Protein AF-A0A3B8KXS0-F1 (afdb_monomer_lite)

Structure (mmCIF, N/CA/C/O backbone):
data_AF-A0A3B8KXS0-F1
#
_entry.id   AF-A0A3B8KXS0-F1
#
loop_
_atom_site.group_PDB
_atom_site.id
_atom_site.type_symbol
_atom_site.label_atom_id
_atom_site.label_alt_id
_atom_site.label_comp_id
_atom_site.label_asym_id
_atom_site.label_entity_id
_atom_site.label_seq_id
_atom_site.pdbx_PDB_ins_code
_atom_site.Cartn_x
_atom_site.Cartn_y
_atom_site.Cartn_z
_atom_site.occupancy
_atom_site.B_iso_or_equiv
_atom_site.auth_seq_id
_atom_site.auth_comp_id
_atom_site.auth_asym_id
_atom_site.auth_atom_id
_atom_site.pdbx_PDB_model_num
ATOM 1 N N . VAL A 1 1 ? 31.595 -4.410 1.572 1.00 82.81 1 VAL A N 1
ATOM 2 C CA . VAL A 1 1 ? 30.441 -3.629 1.056 1.00 82.81 1 VAL A CA 1
ATOM 3 C C . VAL A 1 1 ? 29.224 -4.517 0.814 1.00 82.81 1 VAL A C 1
ATOM 5 O O . VAL A 1 1 ? 28.195 -4.257 1.416 1.00 82.81 1 VAL A O 1
ATOM 8 N N . TRP A 1 2 ? 29.348 -5.603 0.040 1.00 89.56 2 TRP A N 1
ATOM 9 C CA . TRP A 1 2 ? 28.237 -6.516 -0.276 1.00 89.56 2 TRP A CA 1
ATOM 10 C C . TRP A 1 2 ? 27.502 -7.089 0.950 1.00 89.56 2 TRP A C 1
ATOM 12 O O . TRP A 1 2 ? 26.295 -6.921 1.080 1.00 89.56 2 TRP A O 1
ATOM 22 N N . THR A 1 3 ? 28.224 -7.677 1.910 1.00 90.31 3 THR A N 1
ATOM 23 C CA . THR A 1 3 ? 27.622 -8.235 3.137 1.00 90.31 3 THR A CA 1
ATOM 24 C C . THR A 1 3 ? 26.913 -7.172 3.978 1.00 90.31 3 THR A C 1
ATOM 26 O O . THR A 1 3 ? 25.865 -7.437 4.553 1.00 90.31 3 THR A O 1
ATOM 29 N N . PHE A 1 4 ? 27.449 -5.948 4.009 1.00 91.38 4 PHE A N 1
ATOM 30 C CA . PHE A 1 4 ? 26.842 -4.831 4.731 1.00 91.38 4 PHE A CA 1
ATOM 31 C C . PHE A 1 4 ? 25.556 -4.350 4.041 1.00 91.38 4 PHE A C 1
ATOM 33 O O . PHE A 1 4 ? 24.565 -4.108 4.718 1.00 91.38 4 PHE A O 1
ATOM 40 N N . MET A 1 5 ? 25.530 -4.295 2.702 1.00 92.50 5 MET A N 1
ATOM 41 C CA . MET A 1 5 ? 24.306 -4.022 1.935 1.00 92.50 5 MET A CA 1
ATOM 42 C C . MET A 1 5 ? 23.230 -5.082 2.184 1.00 92.50 5 MET A C 1
ATOM 44 O O . MET A 1 5 ? 22.099 -4.720 2.489 1.00 92.50 5 MET A O 1
ATOM 48 N N . LEU A 1 6 ? 23.582 -6.373 2.133 1.00 91.25 6 LEU A N 1
ATOM 49 C CA . LEU A 1 6 ? 22.639 -7.454 2.437 1.00 91.25 6 LEU A CA 1
ATOM 50 C C . LEU A 1 6 ? 22.107 -7.363 3.872 1.00 91.25 6 LEU A C 1
ATOM 52 O O . LEU A 1 6 ? 20.910 -7.543 4.091 1.00 91.25 6 LEU A O 1
ATOM 56 N N . MET A 1 7 ? 22.973 -7.036 4.835 1.00 93.94 7 MET A N 1
ATOM 57 C CA . MET A 1 7 ? 22.578 -6.851 6.231 1.00 93.94 7 MET A CA 1
ATOM 58 C C . MET A 1 7 ? 21.591 -5.689 6.382 1.00 93.94 7 MET A C 1
ATOM 60 O O . MET A 1 7 ? 20.565 -5.852 7.035 1.00 93.94 7 MET A O 1
ATOM 64 N N . VAL A 1 8 ? 21.852 -4.546 5.739 1.00 92.50 8 VAL A N 1
ATOM 65 C CA . VAL A 1 8 ? 20.949 -3.384 5.758 1.00 92.50 8 VAL A CA 1
ATOM 66 C C . VAL A 1 8 ? 19.615 -3.706 5.080 1.00 92.50 8 VAL A C 1
ATOM 68 O O . VAL A 1 8 ? 18.565 -3.399 5.640 1.00 92.50 8 VAL A O 1
ATOM 71 N N . SER A 1 9 ? 19.623 -4.371 3.921 1.00 89.62 9 SER A N 1
ATOM 72 C CA . SER A 1 9 ? 18.391 -4.802 3.251 1.00 89.62 9 SER A CA 1
ATOM 73 C C . SER A 1 9 ? 17.578 -5.747 4.133 1.00 89.62 9 SER A C 1
ATOM 75 O O . SER A 1 9 ? 16.384 -5.529 4.313 1.00 89.62 9 SER A O 1
ATOM 77 N N . PHE A 1 10 ? 18.208 -6.748 4.749 1.00 91.06 10 PHE A N 1
ATOM 78 C CA . PHE A 1 10 ? 17.523 -7.648 5.676 1.00 91.06 10 PHE A CA 1
ATOM 79 C C . PHE A 1 10 ? 16.919 -6.889 6.865 1.00 91.06 10 PHE A C 1
ATOM 81 O O . PHE A 1 10 ? 15.751 -7.092 7.194 1.00 91.06 10 PHE A O 1
ATOM 88 N N . LEU A 1 11 ? 17.681 -5.966 7.459 1.00 91.25 11 LEU A N 1
ATOM 89 C CA . LEU A 1 11 ? 17.246 -5.185 8.616 1.00 91.25 11 LEU A CA 1
ATOM 90 C C . LEU A 1 11 ? 16.083 -4.234 8.298 1.00 91.25 11 LEU A C 1
ATOM 92 O O . LEU A 1 11 ? 15.313 -3.911 9.193 1.00 91.25 11 LEU A O 1
ATOM 96 N N . VAL A 1 12 ? 15.935 -3.802 7.042 1.00 90.50 12 VAL A N 1
ATOM 97 C CA . VAL A 1 12 ? 14.801 -2.980 6.588 1.00 90.50 12 VAL A CA 1
ATOM 98 C C . VAL A 1 12 ? 13.600 -3.847 6.203 1.00 90.50 12 VAL A C 1
ATOM 100 O O . VAL A 1 12 ? 12.474 -3.553 6.604 1.00 90.50 12 VAL A O 1
ATOM 103 N N . LEU A 1 13 ? 13.813 -4.926 5.442 1.00 88.50 13 LEU A N 1
ATOM 104 C CA . LEU A 1 13 ? 12.720 -5.757 4.932 1.00 88.50 13 LEU A CA 1
ATOM 105 C C . LEU A 1 13 ? 12.057 -6.600 6.027 1.00 88.50 13 LEU A C 1
ATOM 107 O O . LEU A 1 13 ? 10.831 -6.711 6.035 1.00 88.50 13 LEU A O 1
ATOM 111 N N . ALA A 1 14 ? 12.837 -7.177 6.947 1.00 86.81 14 ALA A N 1
ATOM 112 C CA . ALA A 1 14 ? 12.318 -8.054 7.995 1.00 86.81 14 ALA A CA 1
ATOM 113 C C . ALA A 1 14 ? 11.264 -7.367 8.891 1.00 86.81 14 ALA A C 1
ATOM 115 O O . ALA A 1 14 ? 10.142 -7.876 8.968 1.00 86.81 14 ALA A O 1
ATOM 116 N N . PRO A 1 15 ? 11.534 -6.205 9.522 1.00 91.69 15 PRO A N 1
ATOM 117 C CA . PRO A 1 15 ? 10.524 -5.532 10.335 1.00 91.69 15 PRO A CA 1
ATOM 118 C C . PRO A 1 15 ? 9.369 -4.994 9.489 1.00 91.69 15 PRO A C 1
ATOM 120 O O . PRO A 1 15 ? 8.226 -5.032 9.938 1.00 91.69 15 PRO A O 1
ATOM 123 N N . ASN A 1 16 ? 9.630 -4.543 8.257 1.00 88.12 16 ASN A N 1
ATOM 124 C CA . ASN A 1 16 ? 8.582 -4.034 7.377 1.00 88.12 16 ASN A CA 1
ATOM 125 C C . ASN A 1 16 ? 7.547 -5.118 7.026 1.00 88.12 16 ASN A C 1
ATOM 127 O O . ASN A 1 16 ? 6.341 -4.862 7.064 1.00 88.12 16 ASN A O 1
ATOM 131 N N . ALA A 1 17 ? 8.006 -6.337 6.726 1.00 83.94 17 ALA A N 1
ATOM 132 C CA . ALA A 1 17 ? 7.131 -7.467 6.426 1.00 83.94 17 ALA A CA 1
ATOM 133 C C . ALA A 1 17 ? 6.269 -7.863 7.638 1.00 83.94 17 ALA A C 1
ATOM 135 O O . ALA A 1 17 ? 5.057 -8.048 7.493 1.00 83.94 17 ALA A O 1
ATOM 136 N N . VAL A 1 18 ? 6.870 -7.927 8.833 1.00 86.88 18 VAL A N 1
ATOM 137 C CA . VAL A 1 18 ? 6.159 -8.253 10.083 1.00 86.88 18 VAL A CA 1
ATOM 138 C C . VAL A 1 18 ? 5.119 -7.182 10.412 1.00 86.88 18 VAL A C 1
ATOM 140 O O . VAL A 1 18 ? 3.944 -7.498 10.608 1.00 86.88 18 VAL A O 1
ATOM 143 N N . PHE A 1 19 ? 5.520 -5.910 10.392 1.00 87.38 19 PHE A N 1
ATOM 144 C CA . PHE A 1 19 ? 4.642 -4.795 10.741 1.00 87.38 19 PHE A CA 1
ATOM 145 C C . PHE A 1 19 ? 3.442 -4.686 9.794 1.00 87.38 19 PHE A C 1
ATOM 147 O O . PHE A 1 19 ? 2.312 -4.477 10.236 1.00 87.38 19 PHE A O 1
ATOM 154 N N . THR A 1 20 ? 3.663 -4.885 8.491 1.00 85.69 20 THR A N 1
ATOM 155 C CA . THR A 1 20 ? 2.591 -4.836 7.487 1.00 85.69 20 THR A CA 1
ATOM 156 C C . THR A 1 20 ? 1.566 -5.952 7.704 1.00 85.69 20 THR A C 1
ATOM 158 O O . THR A 1 20 ? 0.360 -5.691 7.676 1.00 85.69 20 THR A O 1
ATOM 161 N N . GLY A 1 21 ? 2.024 -7.182 7.971 1.00 85.06 21 GLY A N 1
ATOM 162 C CA . GLY A 1 21 ? 1.142 -8.325 8.230 1.00 85.06 21 GLY A CA 1
ATOM 163 C C . GLY A 1 21 ? 0.294 -8.150 9.494 1.00 85.06 21 GLY A C 1
ATOM 164 O O . GLY A 1 21 ? -0.918 -8.398 9.479 1.00 85.06 21 GLY A O 1
ATOM 165 N N . GLU A 1 22 ? 0.897 -7.652 10.575 1.00 85.81 22 GLU A N 1
ATOM 166 C CA . GLU A 1 22 ? 0.162 -7.334 11.803 1.00 85.81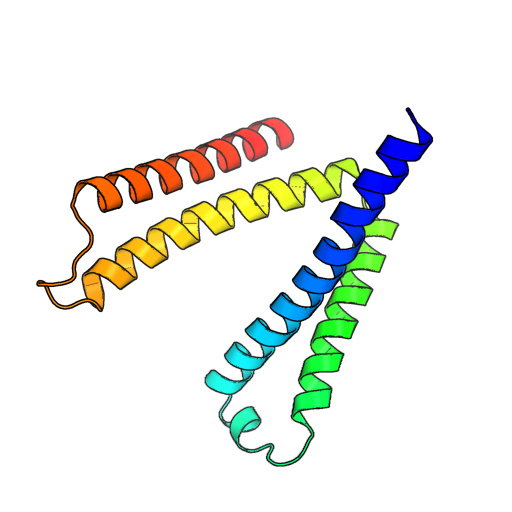 22 GLU A CA 1
ATOM 167 C C . GLU A 1 22 ? -0.849 -6.200 11.589 1.00 85.81 22 GLU A C 1
ATOM 169 O O . GLU A 1 22 ? -2.001 -6.303 12.017 1.00 85.81 22 GLU A O 1
ATOM 174 N N . GLN A 1 23 ? -0.453 -5.124 10.903 1.00 86.94 23 GLN A N 1
ATOM 175 C CA . GLN A 1 23 ? -1.312 -3.961 10.689 1.00 86.94 23 GLN A CA 1
ATOM 176 C C . GLN A 1 23 ? -2.534 -4.294 9.823 1.00 86.94 23 GLN A C 1
ATOM 178 O O . GLN A 1 23 ? -3.637 -3.833 10.125 1.00 86.94 23 GLN A O 1
ATOM 183 N N . ILE A 1 24 ? -2.359 -5.119 8.785 1.00 85.94 24 ILE A N 1
ATOM 184 C CA . ILE A 1 24 ? -3.459 -5.654 7.971 1.00 85.94 24 ILE A CA 1
ATOM 185 C C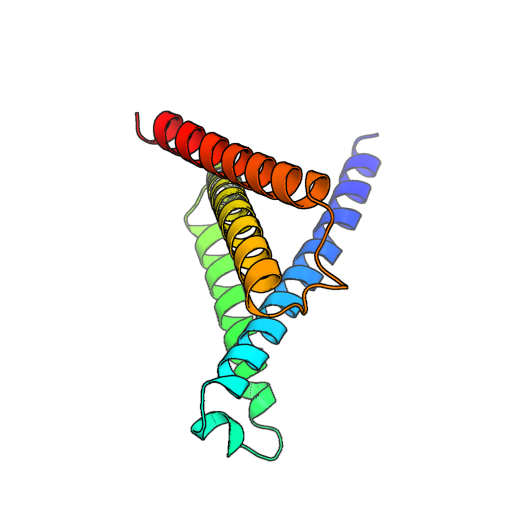 . ILE A 1 24 ? -4.410 -6.460 8.852 1.00 85.94 24 ILE A C 1
ATOM 187 O O . ILE A 1 24 ? -5.598 -6.145 8.915 1.00 85.94 24 ILE A O 1
ATOM 191 N N . SER A 1 25 ? -3.890 -7.439 9.592 1.00 84.69 25 SER A N 1
ATOM 192 C CA . SER A 1 25 ? -4.720 -8.337 10.400 1.00 84.69 25 SER A CA 1
ATOM 193 C C . SER A 1 25 ? -5.553 -7.567 11.428 1.00 84.69 25 SER A C 1
ATOM 195 O O . SER A 1 25 ? -6.748 -7.827 11.573 1.00 84.69 25 SER A O 1
ATOM 197 N N . ARG A 1 26 ? -4.966 -6.554 12.081 1.00 83.25 26 ARG A N 1
ATOM 198 C CA . ARG A 1 26 ? -5.676 -5.690 13.041 1.00 83.25 26 ARG A CA 1
ATOM 199 C C . ARG A 1 26 ? -6.746 -4.831 12.367 1.00 83.25 26 ARG A C 1
ATOM 201 O O . ARG A 1 26 ? -7.905 -4.908 12.758 1.00 83.25 26 ARG A O 1
ATOM 208 N N . ARG A 1 27 ? -6.392 -4.087 11.309 1.00 85.38 27 ARG A N 1
ATOM 209 C CA . ARG A 1 27 ? -7.336 -3.197 10.604 1.00 85.38 27 ARG A CA 1
ATOM 210 C C . ARG A 1 27 ? -8.545 -3.952 10.057 1.00 85.38 27 ARG A C 1
ATOM 212 O O . ARG A 1 27 ? -9.671 -3.487 10.201 1.00 85.38 27 ARG A O 1
ATOM 219 N N . TRP A 1 28 ? -8.328 -5.118 9.452 1.00 83.44 28 TRP A N 1
ATOM 220 C CA . TRP A 1 28 ? -9.425 -5.937 8.938 1.00 83.44 28 TRP A CA 1
ATOM 221 C C . TRP A 1 28 ? -10.271 -6.537 10.062 1.00 83.44 28 TRP A C 1
ATOM 223 O O . TRP A 1 28 ? -11.495 -6.559 9.942 1.00 83.44 28 TRP A O 1
ATOM 233 N N . THR A 1 29 ? -9.654 -6.948 11.175 1.00 83.44 29 THR A N 1
ATOM 234 C CA . THR A 1 29 ? -10.392 -7.403 12.365 1.00 83.44 29 THR A CA 1
ATOM 235 C C . THR A 1 29 ? -11.305 -6.297 12.904 1.00 83.44 29 THR A C 1
ATOM 237 O O . THR A 1 29 ? -12.482 -6.562 13.142 1.00 83.44 29 THR A O 1
ATOM 240 N N . ASP A 1 30 ? -10.821 -5.056 13.013 1.00 80.75 30 ASP A N 1
ATOM 241 C CA . ASP A 1 30 ? -11.616 -3.912 13.490 1.00 80.75 30 ASP A CA 1
ATOM 242 C C . ASP A 1 30 ? -12.789 -3.573 12.553 1.00 80.75 30 ASP A C 1
ATOM 244 O O . ASP A 1 30 ? -13.906 -3.296 13.006 1.00 80.75 30 ASP A O 1
ATOM 248 N N . VAL A 1 31 ? -12.566 -3.634 11.235 1.00 83.81 31 VAL A N 1
ATOM 249 C CA . VAL A 1 31 ? -13.615 -3.421 10.222 1.00 83.81 31 VAL A CA 1
ATOM 250 C C . VAL A 1 31 ? -14.691 -4.503 10.324 1.00 83.81 31 VAL A C 1
ATOM 252 O O . VAL A 1 31 ? -15.882 -4.187 10.390 1.00 83.81 31 VAL A O 1
ATOM 255 N N . ILE A 1 32 ? -14.289 -5.774 10.404 1.00 81.88 32 ILE A N 1
ATOM 256 C CA . ILE A 1 32 ? -15.212 -6.908 10.551 1.00 81.88 32 ILE A CA 1
ATOM 257 C C . ILE A 1 32 ? -15.993 -6.795 11.865 1.00 81.88 32 ILE A C 1
ATOM 259 O O . ILE A 1 32 ? -17.206 -7.012 11.878 1.00 81.88 32 ILE A O 1
ATOM 263 N N . TRP A 1 33 ? -15.329 -6.398 12.951 1.00 74.62 33 TRP A N 1
ATOM 264 C CA . TRP A 1 33 ? -15.956 -6.193 14.256 1.00 74.62 33 TRP A CA 1
ATOM 265 C C . TRP A 1 33 ? -16.985 -5.054 14.251 1.00 74.62 33 TRP A C 1
ATOM 267 O O . TRP A 1 33 ? -18.037 -5.148 14.887 1.00 74.62 33 TRP A O 1
ATOM 277 N N . THR A 1 34 ? -16.709 -3.978 13.513 1.00 75.56 34 THR A N 1
ATOM 278 C CA . THR A 1 34 ? -17.597 -2.810 13.425 1.00 75.56 34 THR A CA 1
ATOM 279 C C . THR A 1 34 ? -18.826 -3.084 12.559 1.00 75.56 34 THR A C 1
ATOM 281 O O . THR A 1 34 ? -19.918 -2.629 12.897 1.00 75.56 34 THR A O 1
ATOM 284 N N . ILE A 1 35 ? -18.668 -3.843 11.472 1.00 77.75 35 ILE A N 1
ATOM 285 C CA . ILE A 1 35 ? -19.734 -4.106 10.492 1.00 77.75 35 ILE A CA 1
ATOM 286 C C . ILE A 1 35 ? -20.632 -5.278 10.914 1.00 77.75 35 ILE A C 1
ATOM 288 O O . ILE A 1 35 ? -21.827 -5.278 10.622 1.00 77.75 35 ILE A O 1
ATOM 292 N N . SER A 1 36 ? -20.089 -6.291 11.595 1.00 72.00 36 SER A N 1
ATOM 293 C CA . SER A 1 36 ? -20.826 -7.517 11.902 1.00 72.00 36 SER A CA 1
ATOM 294 C C . SER A 1 36 ? -21.479 -7.477 13.294 1.00 72.00 36 SER A C 1
ATOM 296 O O . SER A 1 36 ? -20.784 -7.611 14.305 1.00 72.00 36 SER A O 1
ATOM 298 N N . PRO A 1 37 ? -22.825 -7.420 13.396 1.00 62.53 37 PRO A N 1
ATOM 299 C CA . PRO A 1 37 ? -23.515 -7.587 14.678 1.00 62.53 37 PRO A CA 1
ATOM 300 C C . PRO A 1 37 ? -23.334 -9.000 15.261 1.00 62.53 37 PRO A C 1
ATOM 302 O O . PRO A 1 37 ? -23.445 -9.185 16.471 1.00 62.53 37 PRO A O 1
ATOM 305 N N . ARG A 1 38 ? -23.010 -9.999 14.419 1.00 59.59 38 ARG A N 1
ATOM 306 C CA . ARG A 1 38 ? -22.635 -11.356 14.856 1.00 59.59 38 ARG A CA 1
ATOM 307 C C . ARG A 1 38 ? -21.243 -11.398 15.484 1.00 59.59 38 ARG A C 1
ATOM 309 O O . ARG A 1 38 ? -21.059 -12.154 16.427 1.00 59.59 38 ARG A O 1
ATOM 316 N N . ALA A 1 39 ? -20.300 -10.582 15.008 1.00 57.91 39 ALA A N 1
ATOM 317 C CA . ALA A 1 39 ? -18.968 -10.485 15.599 1.00 57.91 39 ALA A CA 1
ATOM 318 C C . ALA A 1 39 ? -19.034 -9.828 16.980 1.00 57.91 39 ALA A C 1
ATOM 320 O O . ALA A 1 39 ? -18.479 -10.359 17.931 1.00 57.91 39 ALA A O 1
ATOM 321 N N . ARG A 1 40 ? -19.826 -8.758 17.119 1.00 61.06 40 ARG A N 1
ATOM 322 C CA . ARG A 1 40 ? -20.010 -8.037 18.389 1.00 61.06 40 ARG A CA 1
ATOM 323 C C . ARG A 1 40 ? -20.668 -8.873 19.507 1.00 61.06 40 ARG A C 1
ATOM 325 O O . ARG A 1 40 ? -20.547 -8.511 20.668 1.00 61.06 40 ARG A O 1
ATOM 332 N N . ARG A 1 41 ? -21.344 -9.984 19.172 1.00 60.03 41 ARG A N 1
ATOM 333 C CA . ARG A 1 41 ? -21.900 -10.963 20.135 1.00 60.03 41 ARG A CA 1
ATOM 334 C C . ARG A 1 41 ? -20.891 -12.016 20.613 1.00 60.03 41 ARG A C 1
ATOM 336 O O . ARG A 1 41 ? -21.210 -12.768 21.527 1.00 60.03 41 ARG A O 1
ATOM 343 N N . LEU A 1 42 ? -19.711 -12.104 19.998 1.00 58.41 42 LEU A N 1
ATOM 344 C CA . LEU A 1 42 ? -18.654 -13.038 20.391 1.00 58.41 42 LEU A CA 1
ATOM 345 C C . LEU A 1 42 ? -17.823 -12.399 21.517 1.00 58.41 42 LEU A C 1
ATOM 347 O O . LEU A 1 42 ? -16.712 -11.918 21.293 1.00 58.41 42 LEU A O 1
ATOM 351 N N . GLU A 1 43 ? -18.372 -12.347 22.729 1.00 53.94 43 GLU A N 1
ATOM 352 C CA . GLU A 1 43 ? -17.607 -11.988 23.929 1.00 53.94 43 GLU A CA 1
ATOM 353 C C . GLU A 1 43 ? -16.723 -13.174 24.367 1.00 53.94 43 GLU A C 1
ATOM 355 O O . GLU A 1 43 ? -17.173 -14.316 24.398 1.00 53.94 43 GLU A O 1
ATOM 360 N N . GLY A 1 44 ? -15.451 -12.916 24.710 1.00 54.59 44 GLY A N 1
ATOM 361 C CA . GLY A 1 44 ? -14.611 -13.887 25.435 1.00 54.59 44 GLY A CA 1
ATOM 362 C C . GLY A 1 44 ? -13.665 -14.777 24.609 1.00 54.59 44 GLY A C 1
ATOM 363 O O . GLY A 1 44 ? -13.633 -15.987 24.793 1.00 54.59 44 GLY A O 1
ATOM 364 N N . GLY A 1 45 ? -12.830 -14.199 23.736 1.00 60.25 45 GLY A N 1
ATOM 365 C CA . GLY A 1 45 ? -11.620 -14.878 23.224 1.00 60.25 45 GLY A CA 1
ATOM 366 C C . GLY A 1 45 ? -11.686 -15.441 21.799 1.00 60.25 45 GLY A C 1
ATOM 367 O O . GLY A 1 45 ? -10.639 -15.701 21.205 1.00 60.25 45 GLY A O 1
ATOM 368 N N . GLN A 1 46 ? -12.868 -15.529 21.182 1.00 63.47 46 GLN A N 1
ATOM 369 C CA . GLN A 1 46 ? -13.014 -15.969 19.781 1.00 63.47 46 GLN A CA 1
ATOM 370 C C . GLN A 1 46 ? -12.545 -14.931 18.745 1.00 63.47 46 GLN A C 1
ATOM 372 O O . GLN A 1 46 ? -12.265 -15.289 17.602 1.00 63.47 46 GLN A O 1
ATOM 377 N N . VAL A 1 47 ? -12.336 -13.671 19.150 1.00 66.19 47 VAL A N 1
ATOM 378 C CA . VAL A 1 47 ? -11.681 -12.636 18.322 1.00 66.19 47 VAL A CA 1
ATOM 379 C C . VAL A 1 47 ? -10.286 -13.081 17.880 1.00 66.19 47 VAL A C 1
ATOM 381 O O . VAL A 1 47 ? -9.869 -12.811 16.754 1.00 66.19 47 VAL A O 1
ATOM 384 N N . ARG A 1 48 ? -9.589 -13.843 18.734 1.00 70.12 48 ARG A N 1
ATOM 385 C CA . ARG A 1 48 ? -8.290 -14.429 18.408 1.00 70.12 48 ARG A CA 1
ATOM 386 C C . ARG A 1 48 ? -8.394 -15.328 17.172 1.00 70.12 48 ARG A C 1
ATOM 388 O O . ARG A 1 48 ? -7.536 -15.257 16.305 1.00 70.12 48 ARG A O 1
ATOM 395 N N . LEU A 1 49 ? -9.461 -16.115 17.035 1.00 71.25 49 LEU A N 1
ATOM 396 C CA . LEU A 1 49 ? -9.640 -17.005 15.885 1.00 71.25 49 LEU A CA 1
ATOM 397 C C . LEU A 1 49 ? -9.781 -16.222 14.569 1.00 71.25 49 LEU A C 1
ATOM 399 O O . LEU A 1 49 ? -9.202 -16.613 13.561 1.00 71.25 49 LEU A O 1
ATOM 403 N N . ILE A 1 50 ? -10.496 -15.091 14.599 1.00 75.00 50 ILE A N 1
ATOM 404 C CA . ILE A 1 50 ? -10.654 -14.194 13.442 1.00 75.00 50 ILE A CA 1
ATOM 405 C C . ILE A 1 50 ? -9.300 -13.581 13.068 1.00 75.00 50 ILE A C 1
ATOM 407 O O . ILE A 1 50 ? -8.904 -13.623 11.905 1.00 75.00 50 ILE A O 1
ATOM 411 N N . TYR A 1 51 ? -8.556 -13.089 14.062 1.00 78.12 51 TYR A N 1
ATOM 412 C CA . TYR A 1 51 ? -7.227 -12.518 13.857 1.00 78.12 51 TYR A CA 1
ATOM 413 C C . TYR A 1 51 ? -6.251 -13.525 13.233 1.00 78.12 51 TYR A C 1
ATOM 415 O O . TYR A 1 51 ? -5.645 -13.248 12.199 1.00 78.12 51 TYR A O 1
ATOM 423 N N . TYR A 1 52 ? -6.123 -14.715 13.831 1.00 79.56 5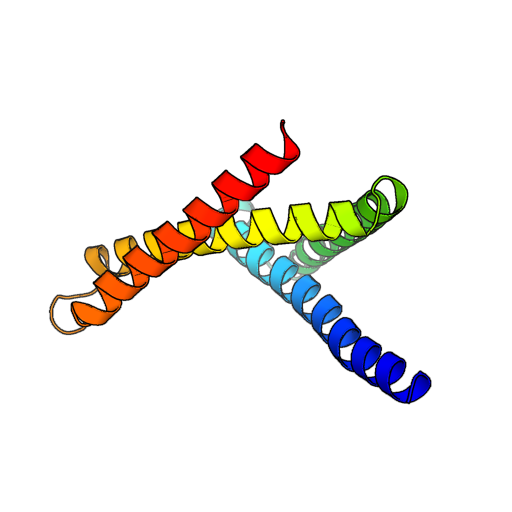2 TYR A N 1
ATOM 424 C CA . TYR A 1 52 ? -5.218 -15.749 13.323 1.00 79.56 52 TYR A CA 1
ATOM 425 C C . TYR A 1 52 ? -5.702 -16.352 11.997 1.00 79.56 52 TYR A C 1
ATOM 427 O O . TYR A 1 52 ? -4.865 -16.791 11.215 1.00 79.56 52 TYR A O 1
ATOM 435 N N . GLY A 1 53 ? -7.009 -16.333 11.712 1.00 83.81 53 GLY A N 1
ATOM 436 C CA . GLY A 1 53 ? -7.568 -16.736 10.419 1.00 83.81 53 GLY A CA 1
ATOM 437 C C . GLY A 1 53 ? -7.219 -15.769 9.285 1.00 83.81 53 GLY A C 1
ATOM 438 O O . GLY A 1 53 ? -6.835 -16.200 8.203 1.00 83.81 53 GLY A O 1
ATOM 439 N N . ILE A 1 54 ? -7.288 -14.457 9.529 1.00 82.44 54 ILE A N 1
ATOM 440 C CA . ILE A 1 54 ? -6.864 -13.448 8.542 1.00 82.44 54 ILE A CA 1
ATOM 441 C C . ILE A 1 54 ? -5.347 -13.510 8.344 1.00 82.44 54 ILE A C 1
ATOM 443 O O . ILE A 1 54 ? -4.869 -13.460 7.211 1.00 82.44 54 ILE A O 1
ATOM 447 N N . LEU A 1 55 ? -4.592 -13.670 9.434 1.00 84.19 55 LEU A N 1
ATOM 448 C CA . LEU A 1 55 ? -3.138 -13.774 9.377 1.00 84.19 55 LEU A CA 1
ATOM 449 C C . LEU A 1 55 ? -2.684 -15.027 8.612 1.00 84.19 55 LEU A C 1
ATOM 451 O O . LEU A 1 55 ? -1.769 -14.944 7.793 1.00 84.19 55 LEU A O 1
ATOM 455 N N . SER A 1 56 ? -3.330 -16.176 8.840 1.00 84.69 56 SER A N 1
ATOM 456 C CA . SER A 1 56 ? -3.020 -17.408 8.110 1.00 84.69 56 SER A CA 1
ATOM 457 C C . SER A 1 56 ? -3.413 -17.303 6.638 1.00 84.69 56 SER A C 1
ATOM 459 O O . SER A 1 56 ? -2.615 -17.680 5.785 1.00 84.69 56 SER A O 1
ATOM 461 N N . LEU A 1 57 ? -4.570 -16.713 6.321 1.00 87.50 57 LEU A N 1
ATOM 462 C CA . LEU A 1 57 ? -4.982 -16.454 4.940 1.00 87.50 57 LEU A CA 1
ATOM 463 C C . LEU A 1 57 ? -3.977 -15.552 4.212 1.00 87.50 57 LEU A C 1
ATOM 465 O O . LEU A 1 57 ? -3.598 -15.852 3.082 1.00 87.50 57 LEU A O 1
ATOM 469 N N . TYR A 1 58 ? -3.503 -14.489 4.866 1.00 83.38 58 TYR A N 1
ATOM 470 C CA . TYR A 1 58 ? -2.476 -13.605 4.313 1.00 83.38 58 TYR A CA 1
ATOM 471 C C . TYR A 1 58 ? -1.152 -14.346 4.073 1.00 83.38 58 TYR A C 1
ATOM 473 O O . TYR A 1 58 ? -0.547 -14.202 3.011 1.00 83.38 58 TYR A O 1
ATOM 481 N N . GLY A 1 59 ? -0.724 -15.185 5.022 1.00 84.12 59 GLY A N 1
ATOM 482 C CA . GLY A 1 59 ? 0.478 -16.011 4.879 1.00 84.12 59 GLY A CA 1
ATOM 483 C C . GLY A 1 59 ? 0.377 -17.026 3.735 1.00 84.12 59 GLY A C 1
ATOM 484 O O . GLY A 1 59 ? 1.293 -17.125 2.919 1.00 84.12 59 GLY A O 1
ATOM 485 N N . VAL A 1 60 ? -0.751 -17.736 3.629 1.00 88.88 60 VAL A N 1
ATOM 486 C CA . VAL A 1 60 ? -1.018 -18.697 2.543 1.00 88.88 60 VAL A CA 1
ATOM 487 C C . VAL A 1 60 ? -1.069 -17.987 1.192 1.00 88.88 60 VAL A C 1
ATOM 489 O O . VAL A 1 60 ? -0.480 -18.470 0.228 1.00 88.88 60 VAL A O 1
ATOM 492 N N . TRP A 1 61 ? -1.710 -16.819 1.123 1.00 85.94 61 TRP A N 1
ATOM 493 C CA . TRP A 1 61 ? -1.735 -16.007 -0.091 1.00 85.94 61 TRP A CA 1
ATOM 494 C C . TRP A 1 61 ? -0.334 -15.538 -0.500 1.00 85.94 61 TRP A C 1
ATOM 496 O O . TRP A 1 61 ? 0.008 -15.589 -1.678 1.00 85.94 61 TRP A O 1
ATOM 506 N N . GLY A 1 62 ? 0.504 -15.138 0.460 1.00 82.31 62 GLY A N 1
ATOM 507 C CA . GLY A 1 62 ? 1.900 -14.775 0.207 1.00 82.31 62 GLY A CA 1
ATOM 508 C C . GLY A 1 62 ? 2.730 -15.943 -0.334 1.00 82.31 62 GLY A C 1
ATOM 509 O O . GLY A 1 62 ? 3.457 -15.775 -1.311 1.00 82.31 62 GLY A O 1
ATOM 510 N N . LEU A 1 63 ? 2.582 -17.139 0.247 1.00 85.50 63 LEU A N 1
ATOM 511 C CA . LEU A 1 63 ? 3.221 -18.368 -0.245 1.00 85.50 63 LEU A CA 1
ATOM 512 C C . LEU A 1 63 ? 2.761 -18.722 -1.662 1.00 85.50 63 LEU A C 1
ATOM 514 O O . LEU A 1 63 ? 3.585 -19.055 -2.509 1.00 85.50 63 LEU A O 1
ATOM 518 N N . PHE A 1 64 ? 1.461 -18.607 -1.931 1.00 87.81 64 PHE A N 1
ATOM 519 C CA . PHE A 1 64 ? 0.904 -18.823 -3.262 1.00 87.81 64 PHE A CA 1
ATOM 520 C C . PHE A 1 64 ? 1.462 -17.811 -4.271 1.00 87.81 64 PHE A C 1
ATOM 522 O O . PHE A 1 64 ? 1.921 -18.195 -5.343 1.00 87.81 64 PHE A O 1
ATOM 529 N N . ALA A 1 65 ? 1.507 -16.526 -3.913 1.00 82.44 65 ALA A N 1
ATOM 530 C CA . ALA A 1 65 ? 2.065 -15.492 -4.776 1.00 82.44 65 ALA A CA 1
ATOM 531 C C . ALA A 1 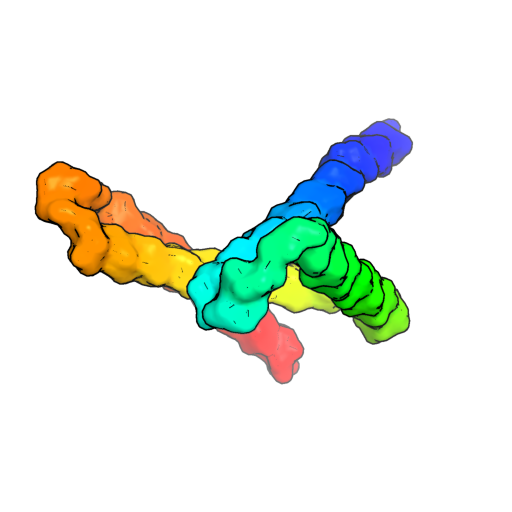65 ? 3.540 -15.766 -5.120 1.00 82.44 65 ALA A C 1
ATOM 533 O O . ALA A 1 65 ? 3.924 -15.656 -6.279 1.00 82.44 65 ALA A O 1
ATOM 534 N N . LEU A 1 66 ? 4.345 -16.189 -4.141 1.00 82.88 66 LEU A N 1
ATOM 535 C CA . LEU A 1 66 ? 5.754 -16.542 -4.351 1.00 82.88 66 LEU A CA 1
ATOM 536 C C . LEU A 1 66 ? 5.952 -17.811 -5.192 1.00 82.88 66 LEU A C 1
ATOM 538 O O . LEU A 1 66 ? 6.974 -17.934 -5.859 1.00 82.88 66 LEU A O 1
ATOM 542 N N . ALA A 1 67 ? 5.011 -18.757 -5.149 1.00 84.31 67 ALA A N 1
ATOM 543 C CA . ALA A 1 67 ? 5.114 -20.007 -5.900 1.00 84.31 67 ALA A CA 1
ATOM 544 C C . ALA A 1 67 ? 4.745 -19.848 -7.384 1.00 84.31 67 ALA A C 1
ATOM 546 O O . ALA A 1 67 ? 5.260 -20.585 -8.220 1.00 84.31 67 ALA A O 1
ATOM 547 N N . PHE A 1 68 ? 3.847 -18.910 -7.705 1.00 82.12 68 PHE A N 1
ATOM 548 C CA . PHE A 1 68 ? 3.276 -18.768 -9.048 1.00 82.12 68 PHE A CA 1
ATOM 549 C C . PHE A 1 68 ? 3.752 -17.530 -9.820 1.00 82.12 68 PHE A C 1
ATOM 551 O O . PHE A 1 68 ? 3.638 -17.527 -11.045 1.00 82.12 68 PHE A O 1
ATOM 558 N N . PHE A 1 69 ? 4.270 -16.492 -9.154 1.00 79.19 69 PHE A N 1
ATOM 559 C CA . PHE A 1 69 ? 4.657 -15.238 -9.810 1.00 79.19 69 PHE A CA 1
ATOM 560 C C . PHE A 1 69 ? 6.151 -14.942 -9.690 1.00 79.19 69 PHE A C 1
ATOM 562 O O . PHE A 1 69 ? 6.767 -15.139 -8.642 1.00 79.19 69 PHE A O 1
ATOM 569 N N . ASP A 1 70 ? 6.714 -14.362 -10.751 1.00 82.94 70 ASP A N 1
ATOM 570 C CA . ASP A 1 70 ? 8.071 -13.830 -10.717 1.00 82.94 70 ASP A CA 1
ATOM 571 C C . ASP A 1 70 ? 8.189 -12.674 -9.706 1.00 82.94 70 ASP A C 1
ATOM 573 O O . ASP A 1 70 ? 7.318 -11.792 -9.670 1.00 82.94 70 ASP A O 1
ATOM 577 N N . PRO A 1 71 ? 9.300 -12.577 -8.949 1.00 78.56 71 PRO A N 1
ATOM 578 C CA . PRO A 1 71 ? 9.509 -11.531 -7.943 1.00 78.56 71 PRO A CA 1
ATOM 579 C C . PRO A 1 71 ? 9.291 -10.109 -8.479 1.00 78.56 71 PRO A C 1
ATOM 581 O O . PRO A 1 71 ? 8.746 -9.241 -7.795 1.00 78.56 71 PRO A O 1
ATOM 584 N N . LEU A 1 72 ? 9.685 -9.876 -9.733 1.00 81.31 72 LEU A N 1
ATOM 585 C CA . LEU A 1 72 ? 9.543 -8.586 -10.400 1.00 81.31 72 LEU A CA 1
ATOM 586 C C . LEU A 1 72 ? 8.078 -8.264 -10.737 1.00 81.31 72 LEU A C 1
ATOM 588 O O . LEU A 1 72 ? 7.667 -7.107 -10.645 1.00 81.31 72 LEU A O 1
ATOM 592 N N . GLN A 1 73 ? 7.269 -9.268 -11.088 1.00 81.56 73 GLN A N 1
ATOM 593 C CA . GLN A 1 73 ? 5.838 -9.072 -11.332 1.00 81.56 73 GLN A CA 1
ATOM 594 C C . GLN A 1 73 ? 5.099 -8.749 -10.033 1.00 81.56 73 GLN A C 1
ATOM 596 O O . GLN A 1 73 ? 4.317 -7.798 -10.007 1.00 81.56 73 GLN A O 1
ATOM 601 N N . ILE A 1 74 ? 5.407 -9.463 -8.943 1.00 82.94 74 ILE A N 1
ATOM 602 C CA . ILE A 1 74 ? 4.824 -9.209 -7.615 1.00 82.94 74 ILE A CA 1
ATOM 603 C C . ILE A 1 74 ? 5.104 -7.766 -7.177 1.00 82.94 74 ILE A C 1
ATOM 605 O O . ILE A 1 74 ? 4.191 -7.058 -6.746 1.00 82.94 74 ILE A O 1
ATOM 609 N N . ALA A 1 75 ? 6.350 -7.305 -7.336 1.00 84.38 75 ALA A N 1
ATOM 610 C CA . ALA A 1 75 ? 6.742 -5.945 -6.976 1.00 84.38 75 ALA A CA 1
ATOM 611 C C . ALA A 1 75 ? 5.978 -4.881 -7.782 1.00 84.38 75 ALA A C 1
ATOM 613 O O . ALA A 1 75 ? 5.525 -3.885 -7.217 1.00 84.38 75 ALA A O 1
ATOM 614 N N . ILE A 1 76 ? 5.791 -5.095 -9.088 1.00 82.19 76 ILE A N 1
ATOM 615 C CA . ILE A 1 76 ? 5.095 -4.136 -9.958 1.00 82.19 76 ILE A CA 1
ATOM 616 C C . ILE A 1 76 ? 3.600 -4.103 -9.666 1.00 82.19 76 ILE A C 1
ATOM 618 O O . ILE A 1 76 ? 3.040 -3.018 -9.527 1.00 82.19 76 ILE A O 1
ATOM 622 N N . ILE A 1 77 ? 2.961 -5.265 -9.523 1.00 83.81 77 ILE A N 1
ATOM 623 C CA . ILE A 1 77 ? 1.541 -5.345 -9.162 1.00 83.81 77 ILE A CA 1
ATOM 624 C C . ILE A 1 77 ? 1.318 -4.654 -7.813 1.00 83.81 77 ILE A C 1
ATOM 626 O O . ILE A 1 77 ? 0.414 -3.827 -7.689 1.00 83.81 77 ILE A O 1
ATOM 630 N N . GLY A 1 78 ? 2.180 -4.923 -6.827 1.00 84.19 78 GLY A N 1
ATOM 631 C CA . GLY A 1 78 ? 2.140 -4.266 -5.522 1.00 84.19 78 GLY A CA 1
ATOM 632 C C . GLY A 1 78 ? 2.288 -2.746 -5.619 1.00 84.19 78 GLY A C 1
ATOM 633 O O . GLY A 1 78 ? 1.492 -2.019 -5.027 1.00 84.19 78 GLY A O 1
ATOM 634 N N . ALA A 1 79 ? 3.252 -2.257 -6.403 1.00 84.88 79 ALA A N 1
ATOM 635 C CA . ALA A 1 79 ? 3.470 -0.825 -6.603 1.00 84.88 79 ALA A CA 1
ATOM 636 C C . ALA A 1 79 ? 2.268 -0.138 -7.272 1.00 84.88 79 ALA A C 1
ATOM 638 O O . ALA A 1 79 ? 1.841 0.928 -6.827 1.00 84.88 79 ALA A O 1
ATOM 639 N N . VAL A 1 80 ? 1.679 -0.757 -8.299 1.00 86.38 80 VAL A N 1
ATOM 640 C CA . VAL A 1 80 ? 0.491 -0.220 -8.981 1.00 86.38 80 VAL A CA 1
ATOM 641 C C . VAL A 1 80 ? -0.706 -0.188 -8.035 1.00 86.38 80 VAL A C 1
ATOM 643 O O . VAL A 1 80 ? -1.348 0.854 -7.911 1.00 86.38 80 VAL A O 1
ATOM 646 N N . LEU A 1 81 ? -0.981 -1.281 -7.315 1.00 85.69 81 LEU A N 1
ATOM 647 C CA . LEU A 1 81 ? -2.075 -1.317 -6.339 1.00 85.69 81 LEU A CA 1
ATOM 648 C C . LEU A 1 81 ? -1.892 -0.265 -5.239 1.00 85.69 81 LEU A C 1
ATOM 650 O O . LEU A 1 81 ? -2.865 0.386 -4.861 1.00 85.69 81 LEU A O 1
ATOM 654 N N . GLN A 1 82 ? -0.666 -0.071 -4.741 1.00 85.69 82 GLN A N 1
ATOM 655 C CA . GLN A 1 82 ? -0.373 0.960 -3.743 1.00 85.69 82 GLN A CA 1
ATOM 656 C C . GLN A 1 82 ? -0.592 2.370 -4.294 1.00 85.69 82 GLN A C 1
ATOM 658 O O . GLN A 1 82 ? -1.212 3.183 -3.614 1.00 85.69 82 GLN A O 1
ATOM 663 N N . ASN A 1 83 ? -0.166 2.655 -5.525 1.00 87.50 83 ASN A N 1
ATOM 664 C CA . ASN A 1 83 ? -0.398 3.957 -6.152 1.00 87.50 83 ASN A CA 1
ATOM 665 C C . ASN A 1 83 ? -1.899 4.243 -6.326 1.00 87.50 83 ASN A C 1
ATOM 667 O O . ASN A 1 83 ? -2.366 5.328 -5.973 1.00 87.50 83 ASN A O 1
ATOM 671 N N . VAL A 1 84 ? -2.679 3.260 -6.789 1.00 86.50 84 VAL A N 1
ATOM 672 C CA . VAL A 1 84 ? -4.143 3.390 -6.898 1.00 86.50 84 VAL A CA 1
ATOM 673 C C . VAL A 1 84 ? -4.768 3.622 -5.522 1.00 86.50 84 VAL A C 1
ATOM 675 O O . VAL A 1 84 ? -5.561 4.550 -5.355 1.00 86.50 84 VAL A O 1
ATOM 678 N N . ALA A 1 85 ? -4.382 2.826 -4.521 1.00 86.94 85 ALA A N 1
ATOM 679 C CA . ALA A 1 85 ? -4.879 2.966 -3.158 1.00 86.94 85 ALA A CA 1
ATOM 680 C C . ALA A 1 85 ? -4.562 4.351 -2.575 1.00 86.94 85 ALA A C 1
ATOM 682 O O . ALA A 1 85 ? -5.436 4.956 -1.956 1.00 86.94 85 ALA A O 1
ATOM 683 N N . LEU A 1 86 ? -3.356 4.882 -2.810 1.00 86.56 86 LEU A N 1
ATOM 684 C CA . LEU A 1 86 ? -2.959 6.212 -2.348 1.00 86.56 86 LEU A CA 1
ATOM 685 C C . LEU A 1 86 ? -3.792 7.314 -3.014 1.00 86.56 86 LEU A C 1
ATOM 687 O O . LEU A 1 8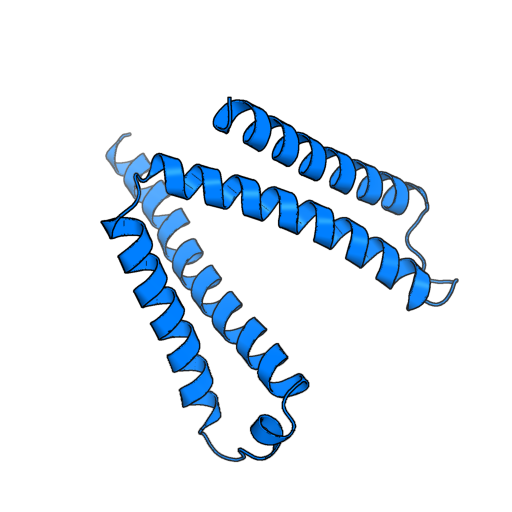6 ? -4.240 8.240 -2.336 1.00 86.56 86 LEU A O 1
ATOM 691 N N . GLY A 1 87 ? -4.048 7.189 -4.320 1.00 86.56 87 GLY A N 1
ATOM 692 C CA . GLY A 1 87 ? -4.914 8.109 -5.057 1.00 86.56 87 GLY A CA 1
ATOM 693 C C . GLY A 1 87 ? -6.347 8.112 -4.518 1.00 86.56 87 GLY A C 1
ATOM 694 O O . GLY A 1 87 ? -6.887 9.164 -4.168 1.00 86.56 87 GLY A O 1
ATOM 695 N N . CYS A 1 88 ? -6.945 6.930 -4.357 1.00 86.94 88 CYS A N 1
ATOM 696 C CA . CYS A 1 88 ? -8.281 6.795 -3.776 1.00 86.94 88 CYS A CA 1
ATOM 697 C C . CYS A 1 88 ? -8.339 7.302 -2.327 1.00 86.94 88 CYS A C 1
ATOM 699 O O . CYS A 1 88 ? -9.287 8.000 -1.962 1.00 86.94 88 CYS A O 1
ATOM 701 N N . ALA A 1 89 ? -7.330 6.996 -1.508 1.00 86.19 89 ALA A N 1
ATOM 702 C CA . ALA A 1 89 ? -7.253 7.453 -0.125 1.00 86.19 89 ALA A CA 1
ATOM 703 C C . ALA A 1 89 ? -7.170 8.982 -0.043 1.00 86.19 89 ALA A C 1
ATOM 705 O O . ALA A 1 89 ? -7.906 9.580 0.737 1.00 86.19 89 ALA A O 1
ATOM 706 N N . ALA A 1 90 ? -6.358 9.625 -0.888 1.00 85.94 90 ALA A N 1
ATOM 707 C CA . ALA A 1 90 ? -6.264 11.082 -0.959 1.00 85.94 90 ALA A CA 1
ATOM 708 C C . ALA A 1 90 ? -7.623 11.731 -1.286 1.00 85.94 90 ALA A C 1
ATOM 710 O O . ALA A 1 90 ? -8.030 12.691 -0.623 1.00 85.94 90 ALA A O 1
ATOM 711 N N . MET A 1 91 ? -8.371 11.169 -2.242 1.00 85.62 91 MET A N 1
ATOM 712 C CA . MET A 1 91 ? -9.723 11.636 -2.578 1.00 85.62 91 MET A CA 1
ATOM 713 C C . MET A 1 91 ? -10.722 11.403 -1.443 1.00 85.62 91 MET A C 1
ATOM 715 O O . MET A 1 91 ? -11.496 12.302 -1.109 1.00 85.62 91 MET A O 1
ATOM 719 N N . HIS A 1 92 ? -10.689 10.228 -0.812 1.00 85.81 92 HIS A N 1
ATOM 720 C CA . HIS A 1 92 ? -11.563 9.904 0.312 1.00 85.81 92 HIS A CA 1
ATOM 721 C C . HIS A 1 92 ? -11.291 10.812 1.521 1.00 85.81 92 HIS A C 1
ATOM 723 O O . HIS A 1 92 ? -12.226 11.333 2.126 1.00 85.81 92 HIS A O 1
ATOM 729 N N . THR A 1 93 ? -10.022 11.089 1.827 1.00 84.50 93 THR A N 1
ATOM 730 C CA . THR A 1 93 ? -9.626 12.047 2.864 1.00 84.50 93 THR A CA 1
ATOM 731 C C . THR A 1 93 ? -10.102 13.459 2.533 1.00 84.50 93 THR A C 1
ATOM 733 O O . THR A 1 93 ? -10.604 14.146 3.421 1.00 84.50 93 THR A O 1
ATOM 736 N N . LEU A 1 94 ? -10.012 13.903 1.274 1.00 83.81 94 LEU A N 1
ATOM 737 C CA . LEU A 1 94 ? -10.550 15.207 0.874 1.00 83.81 94 LEU A CA 1
ATOM 738 C C . LEU A 1 94 ? -12.069 15.278 1.064 1.00 83.81 94 LEU A C 1
ATOM 740 O O . LEU A 1 94 ? -12.568 16.283 1.574 1.00 83.81 94 LEU A O 1
ATOM 744 N N . TYR A 1 95 ? -12.788 14.221 0.675 1.00 83.62 95 TYR A N 1
ATOM 745 C CA . TYR A 1 95 ? -14.232 14.117 0.863 1.00 83.62 95 TYR A CA 1
ATOM 746 C C . TYR A 1 95 ? -14.587 14.202 2.349 1.00 83.62 95 TYR A C 1
ATOM 748 O O . TYR A 1 95 ? -15.259 15.149 2.746 1.00 83.62 95 TYR A O 1
ATOM 756 N N . VAL A 1 96 ? -14.035 13.313 3.182 1.00 82.81 96 VAL A N 1
ATOM 757 C CA . VAL A 1 96 ? -14.254 13.281 4.640 1.00 82.81 96 VAL A CA 1
ATOM 758 C C . VAL A 1 96 ? -13.918 14.624 5.295 1.00 82.81 96 VAL A C 1
ATOM 760 O O . VAL A 1 96 ? -14.705 15.130 6.096 1.00 82.81 96 VAL A O 1
ATOM 763 N N . ASN A 1 97 ? -12.810 15.260 4.905 1.00 82.31 97 ASN A N 1
ATOM 764 C CA . ASN A 1 97 ? -12.417 16.564 5.442 1.00 82.31 97 ASN A CA 1
ATOM 765 C C . ASN A 1 97 ? -13.391 17.695 5.073 1.00 82.31 97 ASN A C 1
ATOM 767 O O . ASN A 1 97 ? -13.455 18.711 5.766 1.00 82.31 97 ASN A O 1
ATOM 771 N N . ARG A 1 98 ? -14.149 17.551 3.981 1.00 74.25 98 ARG A N 1
ATOM 772 C CA . ARG A 1 98 ? -15.173 18.518 3.559 1.00 74.25 98 ARG A CA 1
ATOM 773 C C . ARG A 1 98 ? -16.528 18.241 4.218 1.00 74.25 98 ARG A C 1
ATOM 775 O O . ARG A 1 98 ? -17.216 19.215 4.534 1.00 74.25 98 ARG A O 1
ATOM 782 N N . THR A 1 99 ? -16.915 16.975 4.400 1.00 78.19 99 THR A N 1
ATOM 783 C CA . THR A 1 99 ? -18.232 16.586 4.943 1.00 78.19 99 THR A CA 1
ATOM 784 C C . THR A 1 99 ? -18.279 16.532 6.465 1.00 78.19 99 THR A C 1
ATOM 786 O O . THR A 1 99 ? -19.267 16.994 7.026 1.00 78.19 99 THR A O 1
ATOM 789 N N . LEU A 1 100 ? -17.251 15.999 7.137 1.00 74.25 100 LEU A N 1
ATOM 790 C CA . LEU A 1 100 ? -17.290 15.778 8.590 1.00 74.25 100 LEU A CA 1
ATOM 791 C C . LEU A 1 100 ? -16.701 16.928 9.419 1.00 74.25 100 LEU A C 1
ATOM 793 O O . LEU A 1 100 ? -17.117 17.100 10.562 1.00 74.25 100 LEU A O 1
ATOM 797 N N . LEU A 1 101 ? -15.757 17.721 8.889 1.00 75.62 101 LEU A N 1
ATOM 798 C CA . LEU A 1 101 ? -15.126 18.776 9.691 1.00 75.62 101 LEU A CA 1
ATOM 799 C C . LEU A 1 101 ? -15.943 20.090 9.712 1.00 75.62 101 LEU A C 1
ATOM 801 O O . LEU A 1 101 ? -16.255 20.640 8.640 1.00 75.62 101 LEU A O 1
ATOM 805 N N . PRO A 1 102 ? -16.222 20.650 10.914 1.00 69.25 102 PRO A N 1
ATOM 806 C CA . PRO A 1 102 ? -16.801 21.982 11.064 1.00 69.25 102 PRO A CA 1
ATOM 807 C C . PRO A 1 102 ? -15.888 23.046 10.438 1.00 69.25 102 PRO A C 1
ATOM 809 O O . PRO A 1 102 ? -14.666 22.895 10.381 1.00 69.25 102 PRO A O 1
ATOM 812 N N . ARG A 1 103 ? -16.496 24.118 9.910 1.00 62.81 103 ARG A N 1
ATOM 813 C CA . ARG A 1 103 ? -15.843 25.102 9.020 1.00 6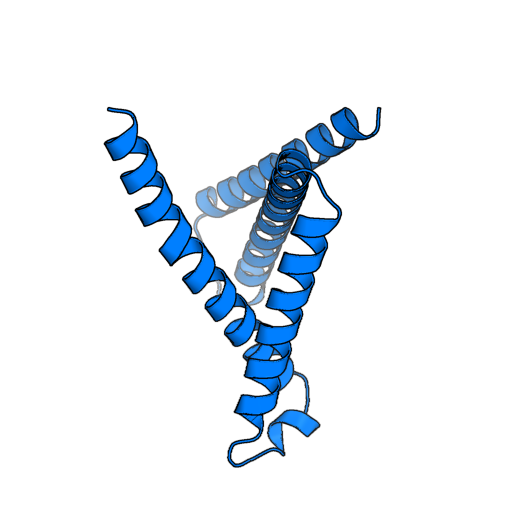2.81 103 ARG A CA 1
ATOM 814 C C . ARG A 1 103 ? -14.560 25.726 9.583 1.00 62.81 103 ARG A C 1
ATOM 816 O O . ARG A 1 103 ? -13.709 26.109 8.788 1.00 62.81 103 ARG A O 1
ATOM 823 N N . GLU A 1 104 ? -14.421 25.784 10.902 1.00 69.00 104 GLU A N 1
ATOM 824 C CA . GLU A 1 104 ? -13.307 26.416 11.618 1.00 69.00 104 GLU A CA 1
ATOM 825 C C . GLU A 1 104 ? -12.005 25.598 11.594 1.00 69.00 104 GLU A C 1
ATOM 827 O O . GLU A 1 104 ? -10.929 26.181 11.643 1.00 69.00 104 GLU A O 1
ATOM 832 N N . MET A 1 105 ? -12.073 24.269 11.442 1.00 67.88 105 MET A N 1
ATOM 833 C CA . MET A 1 105 ? -10.889 23.387 11.413 1.00 67.88 105 MET A CA 1
ATOM 834 C C . MET A 1 105 ? -10.572 22.846 10.014 1.00 67.88 105 MET A C 1
ATOM 836 O O . MET A 1 105 ? -9.829 21.875 9.857 1.00 67.88 105 MET A O 1
ATOM 840 N N . ARG A 1 106 ? -11.164 23.430 8.967 1.00 70.62 106 ARG A N 1
ATOM 841 C CA . ARG A 1 106 ? -10.954 22.932 7.606 1.00 70.62 106 ARG A CA 1
ATOM 842 C C . ARG A 1 106 ? -9.506 23.176 7.168 1.00 70.62 106 ARG A C 1
ATOM 844 O O . ARG A 1 106 ? -9.014 24.295 7.308 1.00 70.62 106 ARG A O 1
ATOM 851 N N . PRO A 1 107 ? -8.835 22.168 6.579 1.00 72.31 107 PRO A N 1
ATOM 852 C CA . PRO A 1 107 ? -7.474 22.328 6.086 1.00 72.31 107 PRO A CA 1
ATOM 853 C C . PRO A 1 107 ? -7.405 23.453 5.050 1.00 72.31 107 PRO A C 1
ATOM 855 O O . PRO A 1 107 ? -8.315 23.610 4.225 1.00 72.31 107 PRO A O 1
ATOM 858 N N . ASN A 1 108 ? -6.312 24.220 5.103 1.00 80.38 108 ASN A N 1
ATOM 859 C CA . ASN A 1 108 ? -6.079 25.379 4.246 1.00 80.38 108 ASN A CA 1
ATOM 860 C C . ASN A 1 108 ? -6.218 25.000 2.758 1.00 80.38 108 ASN A C 1
ATOM 862 O O . ASN A 1 108 ? -5.915 23.871 2.358 1.00 80.38 108 ASN A O 1
ATOM 866 N N . ARG A 1 109 ? -6.660 25.938 1.913 1.00 76.06 109 ARG A N 1
ATOM 867 C CA . ARG A 1 109 ? -6.939 25.667 0.489 1.00 76.06 109 ARG A CA 1
ATOM 868 C C . ARG A 1 109 ? -5.722 25.111 -0.259 1.00 76.06 109 ARG A C 1
ATOM 870 O O . ARG A 1 109 ? -5.895 24.277 -1.140 1.00 76.06 109 ARG A O 1
ATOM 877 N N . LEU A 1 110 ? -4.508 25.483 0.153 1.00 82.81 110 LEU A N 1
ATOM 878 C CA . LEU A 1 110 ? -3.256 24.931 -0.376 1.00 82.81 110 LEU A CA 1
ATOM 879 C C . LEU A 1 110 ? -3.108 23.424 -0.119 1.00 82.81 110 LEU A C 1
ATOM 881 O O . LEU A 1 110 ? -2.770 22.682 -1.035 1.00 82.81 110 LEU A O 1
ATOM 885 N N . MET A 1 111 ? -3.421 22.948 1.092 1.00 79.31 111 MET A N 1
ATOM 886 C CA . MET A 1 111 ? -3.374 21.514 1.413 1.00 79.31 111 MET A CA 1
ATOM 887 C C . MET A 1 111 ? -4.420 20.728 0.619 1.00 79.31 111 MET A C 1
ATOM 889 O O . MET A 1 111 ? -4.147 19.611 0.196 1.00 79.31 111 MET A O 1
ATOM 893 N N . GLN A 1 112 ? -5.598 21.313 0.371 1.00 81.38 112 GLN A N 1
ATOM 894 C CA . GLN A 1 112 ? -6.628 20.674 -0.455 1.00 81.38 112 GLN A CA 1
ATOM 895 C C . GLN A 1 112 ? -6.176 20.531 -1.913 1.00 81.38 112 GLN A C 1
ATOM 897 O O . GLN A 1 112 ? -6.331 19.458 -2.489 1.00 81.38 112 GLN A O 1
ATOM 902 N N . VAL A 1 113 ? -5.577 21.576 -2.494 1.00 85.31 113 VAL A N 1
ATOM 903 C CA . VAL A 1 113 ? -5.024 21.522 -3.858 1.00 85.31 113 VAL A CA 1
ATOM 904 C C . VAL A 1 113 ? -3.869 20.523 -3.942 1.00 85.31 113 VAL A C 1
ATOM 906 O O . VAL A 1 113 ? -3.834 19.721 -4.872 1.00 85.31 113 VAL A O 1
ATOM 909 N N . GLY A 1 114 ? -2.975 20.501 -2.948 1.00 85.94 114 GLY A N 1
ATOM 910 C CA . GLY A 1 114 ? -1.888 19.521 -2.876 1.00 85.94 114 GLY A CA 1
ATOM 911 C C . GLY A 1 114 ? -2.395 18.078 -2.820 1.00 85.94 114 GLY A C 1
ATOM 912 O O . GLY A 1 114 ? -1.849 17.209 -3.494 1.00 85.94 114 GLY A O 1
ATOM 913 N N . LEU A 1 115 ? -3.483 17.824 -2.087 1.00 85.25 115 LEU A N 1
ATOM 914 C CA . LEU A 1 115 ? -4.087 16.494 -1.987 1.00 85.25 115 LEU A CA 1
ATOM 915 C C . LEU A 1 115 ? -4.747 16.054 -3.306 1.00 85.25 115 LEU A C 1
ATOM 917 O O . LEU A 1 115 ? -4.619 14.895 -3.697 1.00 85.25 115 LEU A O 1
ATOM 921 N N . VAL A 1 116 ? -5.387 16.983 -4.026 1.00 86.75 116 VAL A N 1
ATOM 922 C CA . VAL A 1 116 ? -5.917 16.727 -5.378 1.00 86.75 116 VAL A CA 1
ATOM 923 C C . VAL A 1 116 ? -4.781 16.431 -6.354 1.00 86.75 116 VAL A C 1
ATOM 925 O O . VAL A 1 116 ? -4.851 15.445 -7.082 1.00 86.75 116 VAL A O 1
ATOM 928 N N . PHE A 1 117 ? -3.716 17.235 -6.346 1.00 89.44 117 PHE A N 1
ATOM 929 C CA . PHE A 1 117 ? -2.560 17.020 -7.217 1.00 89.44 117 PHE A CA 1
ATOM 930 C C . PHE A 1 117 ? -1.893 15.668 -6.943 1.00 89.44 117 PHE A C 1
ATOM 932 O O . PHE A 1 117 ? -1.616 14.918 -7.874 1.00 89.44 117 PHE A O 1
ATOM 939 N N . CYS A 1 118 ? -1.725 15.321 -5.665 1.00 86.56 118 CYS A N 1
ATOM 940 C CA . CYS A 1 118 ? -1.240 14.019 -5.220 1.00 86.56 118 CYS A CA 1
ATOM 941 C C . CYS A 1 118 ? -2.117 12.883 -5.773 1.00 86.56 118 CYS A C 1
ATOM 943 O O . CYS A 1 118 ? -1.608 11.966 -6.417 1.00 86.56 118 CYS A O 1
ATOM 945 N N . SER A 1 119 ? -3.442 12.982 -5.626 1.00 87.19 119 SER A N 1
ATOM 946 C CA . SER A 1 119 ? -4.357 11.977 -6.174 1.00 87.19 119 SER A CA 1
ATOM 947 C C . SER A 1 119 ? -4.239 11.833 -7.690 1.00 87.19 119 SER A C 1
ATOM 949 O O . SER A 1 119 ? -4.194 10.709 -8.189 1.00 87.19 119 SER A O 1
ATOM 951 N N . VAL A 1 120 ? -4.221 12.946 -8.425 1.00 90.00 120 VAL A N 1
ATOM 952 C CA . VAL A 1 120 ? -4.121 12.931 -9.891 1.00 90.00 120 VAL A CA 1
ATOM 953 C C . VAL A 1 120 ? -2.794 12.314 -10.318 1.00 90.00 120 VAL A C 1
ATOM 955 O O . VAL A 1 120 ? -2.777 11.473 -11.213 1.00 90.00 120 VAL A O 1
ATOM 958 N N . PHE A 1 121 ? -1.697 12.668 -9.653 1.00 89.38 121 PHE A N 1
ATOM 959 C CA . PHE A 1 121 ? -0.369 12.141 -9.943 1.00 89.38 121 PHE A CA 1
ATOM 960 C C . PHE A 1 121 ? -0.302 10.616 -9.775 1.00 89.38 121 PHE A C 1
ATOM 962 O O . PHE A 1 121 ? 0.090 9.911 -10.708 1.00 89.38 121 PHE A O 1
ATOM 969 N N . PHE A 1 122 ? -0.753 10.087 -8.634 1.00 86.44 122 PHE A N 1
ATOM 970 C CA . PHE A 1 122 ? -0.706 8.646 -8.366 1.00 86.44 122 PHE A CA 1
ATOM 971 C C . PHE A 1 122 ? -1.657 7.833 -9.256 1.00 86.44 122 PHE A C 1
ATOM 973 O O . PHE A 1 122 ? -1.292 6.742 -9.705 1.00 86.44 122 PHE A O 1
ATOM 980 N N . ILE A 1 123 ? -2.839 8.368 -9.582 1.00 86.50 123 ILE A N 1
ATOM 981 C CA . ILE A 1 123 ? -3.755 7.732 -10.543 1.00 86.50 123 ILE A CA 1
ATOM 982 C C . ILE A 1 123 ? -3.141 7.742 -11.946 1.00 86.50 123 ILE A C 1
ATOM 984 O O . ILE A 1 123 ? -3.153 6.713 -12.617 1.00 86.50 123 ILE A O 1
ATOM 988 N N . THR A 1 124 ? -2.544 8.859 -12.369 1.00 88.00 124 THR A N 1
ATOM 989 C CA . THR A 1 124 ? -1.920 8.979 -13.695 1.00 88.00 124 THR A CA 1
ATOM 990 C C . THR A 1 124 ? -0.769 7.990 -13.854 1.00 88.00 124 THR A C 1
ATOM 992 O O . THR A 1 124 ? -0.743 7.255 -14.837 1.00 88.00 124 THR A O 1
ATOM 995 N N . ILE A 1 125 ? 0.139 7.891 -12.873 1.00 86.50 125 ILE A N 1
ATOM 996 C CA . ILE A 1 125 ? 1.220 6.890 -12.906 1.00 86.50 125 ILE A CA 1
ATOM 997 C C . ILE A 1 125 ? 0.651 5.472 -12.982 1.00 86.50 125 ILE A C 1
ATOM 999 O O . ILE A 1 125 ? 1.140 4.658 -13.761 1.00 86.50 125 ILE A O 1
ATOM 1003 N N . SER A 1 126 ? -0.396 5.176 -12.211 1.00 84.31 126 SER A N 1
ATOM 1004 C CA . SER A 1 126 ? -1.024 3.852 -12.233 1.00 84.31 126 SER A CA 1
ATOM 1005 C C . SER A 1 126 ? -1.597 3.513 -13.611 1.00 84.31 126 SER A C 1
ATOM 1007 O O . SER A 1 126 ? -1.376 2.410 -14.103 1.00 84.31 126 SER A O 1
ATOM 1009 N N . VAL A 1 127 ? -2.277 4.467 -14.258 1.00 84.00 127 VAL A N 1
ATOM 1010 C CA . VAL A 1 127 ? -2.828 4.305 -15.615 1.00 84.00 127 VAL A CA 1
ATOM 1011 C C . VAL A 1 127 ? -1.715 4.114 -16.644 1.00 84.00 127 VAL A C 1
ATOM 1013 O O . VAL A 1 127 ? -1.822 3.223 -17.482 1.00 84.00 127 VAL A O 1
ATOM 1016 N N . VAL A 1 128 ? -0.634 4.895 -16.560 1.00 86.25 128 VAL A N 1
ATOM 1017 C CA . VAL A 1 128 ? 0.515 4.770 -17.469 1.00 86.25 128 VAL A CA 1
ATOM 1018 C C . VAL A 1 128 ? 1.149 3.388 -17.352 1.00 86.25 128 VAL A C 1
ATOM 1020 O O . VAL A 1 128 ? 1.318 2.719 -18.365 1.00 86.25 128 VAL A O 1
ATOM 1023 N N . VAL A 1 129 ? 1.439 2.918 -16.134 1.00 81.19 129 VAL A N 1
ATOM 1024 C CA . VAL A 1 129 ? 2.037 1.588 -15.928 1.00 81.19 129 VAL A CA 1
ATOM 1025 C C . VAL A 1 129 ? 1.117 0.483 -16.441 1.00 81.19 129 VAL A C 1
ATOM 1027 O O . VAL A 1 129 ? 1.592 -0.480 -17.042 1.00 81.19 129 VAL A O 1
ATOM 1030 N N . LEU A 1 130 ? -0.193 0.621 -16.239 1.00 80.06 130 LEU A N 1
ATOM 1031 C CA . LEU A 1 130 ? -1.164 -0.354 -16.720 1.00 80.06 130 LEU A CA 1
ATOM 1032 C C . LEU A 1 130 ? -1.216 -0.368 -18.254 1.00 80.06 130 LEU A C 1
ATOM 1034 O O . LEU A 1 130 ? -1.197 -1.443 -18.842 1.00 80.06 130 LEU A O 1
ATOM 1038 N N . MET A 1 131 ? -1.166 0.796 -18.909 1.00 80.44 131 MET A N 1
ATOM 1039 C CA . MET A 1 131 ? -1.058 0.873 -20.369 1.00 80.44 131 MET A CA 1
ATOM 1040 C C . MET A 1 131 ? 0.254 0.276 -20.893 1.00 80.44 131 MET A C 1
ATOM 1042 O O . MET A 1 131 ? 0.216 -0.518 -21.824 1.00 80.44 131 MET A O 1
ATOM 1046 N N . THR A 1 132 ? 1.405 0.577 -20.286 1.00 82.06 132 THR A N 1
ATOM 1047 C CA . THR A 1 132 ? 2.712 0.047 -20.729 1.00 82.06 132 THR A CA 1
ATOM 1048 C C . THR A 1 132 ? 2.862 -1.465 -20.541 1.00 82.06 132 THR A C 1
ATOM 1050 O O . THR A 1 132 ? 3.738 -2.069 -21.144 1.00 82.06 132 THR A O 1
ATOM 1053 N N . ARG A 1 133 ? 2.079 -2.084 -19.652 1.00 66.38 133 ARG A N 1
ATOM 1054 C CA . ARG A 1 133 ? 2.153 -3.530 -19.389 1.00 66.38 133 ARG A CA 1
ATOM 1055 C C . ARG A 1 133 ? 1.092 -4.346 -20.123 1.00 66.38 133 ARG A C 1
ATOM 1057 O O . ARG A 1 133 ? 1.241 -5.562 -20.195 1.00 66.38 133 ARG A O 1
ATOM 1064 N N . VAL A 1 134 ? 0.022 -3.701 -20.591 1.00 59.50 134 VAL A N 1
ATOM 1065 C CA . VAL A 1 134 ? -1.072 -4.338 -21.342 1.00 59.50 134 VAL A CA 1
ATOM 1066 C C . VAL A 1 134 ? -0.817 -4.316 -22.856 1.00 59.50 134 VAL A C 1
ATOM 1068 O O . VAL A 1 134 ? -1.282 -5.225 -23.539 1.00 59.50 134 VAL A O 1
ATOM 1071 N N . PHE A 1 135 ? -0.083 -3.321 -23.365 1.00 45.25 135 PHE A N 1
ATOM 1072 C CA . PHE A 1 135 ? 0.427 -3.270 -24.744 1.00 45.25 135 PHE A CA 1
ATOM 1073 C C . PHE A 1 135 ? 1.864 -3.789 -24.823 1.00 45.25 135 PHE A C 1
ATOM 1075 O O . PHE A 1 135 ? 2.200 -4.390 -25.867 1.00 45.25 135 PHE A O 1
#

Foldseek 3Di:
DVVVVVVVVCVVVVVVVVVVLLVVLVVVLVVCCVPDPVNVPPPDPCSVVSSVVSSVVVVVVVVVCVVPDDPVVVVLVVLLVVLQVLLVVLVVVLVCLVPPDDPVPRPDPVVSVVSNVSSVVSVVVSVVSVVVVVD

Secondary structure (DSSP, 8-state):
-HHHHHHHHHHHHHHHHHHHHHHHHHHHHHHHHHH-HHHHT--SSTHHHHHHHHHHHHHHHHHHHHHHS-HHHHHHHHHHHHHHHHHHHHHHHHHHHHHTS-GGGPPPHHHHHHHHHHHHHHHHHHHHHHHHHH-

Radius of gyration: 19.73 Å; chains: 1; bounding box: 54×46×50 Å

Sequence (135 aa):
VWTFMLMVSFLVLAPNAVFTGEQISRRWTDVIWTISPRARRLEGGQVRLIYYGILSLYGVWGLFALAFFDPLQIAIIGAVLQNVALGCAAMHTLYVNRTLLPREMRPNRLMQVGLVFCSVFFITISVVVLMTRVF

pLDDT: mean 80.91, std 9.26, range [45.25, 93.94]